Protein AF-A0A7X3M2N3-F1 (afdb_monomer)

Sequence (56 aa):
MDKMTNSKTRRKHIRFPHLLIDQIEESMKSENIQNFSAWVVEACRLKAREAGNGKK

Mean predicted aligned error: 8.46 Å

pLDDT: mean 80.99, std 14.32, ran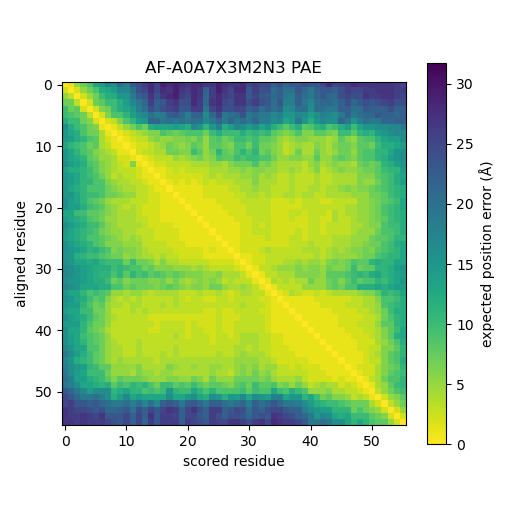ge [43.62, 95.19]

Structure (mmCIF, N/CA/C/O backbone):
data_AF-A0A7X3M2N3-F1
#
_entry.id   AF-A0A7X3M2N3-F1
#
loop_
_atom_site.group_PDB
_atom_site.id
_atom_site.type_symbol
_atom_site.label_atom_id
_atom_site.label_alt_id
_atom_site.label_comp_id
_atom_site.label_asym_id
_atom_site.label_entity_id
_atom_site.label_seq_id
_atom_site.pdbx_PDB_ins_code
_atom_site.Cartn_x
_atom_site.Cartn_y
_atom_site.Cartn_z
_atom_site.occupancy
_atom_site.B_iso_or_equiv
_atom_site.auth_seq_id
_atom_site.auth_comp_id
_atom_site.auth_asym_id
_atom_site.auth_atom_id
_atom_site.pdbx_PDB_model_num
ATOM 1 N N . MET A 1 1 ? 24.395 16.884 4.456 1.00 43.62 1 MET A N 1
ATOM 2 C CA . MET A 1 1 ? 22.989 16.572 4.123 1.00 43.62 1 MET A CA 1
ATOM 3 C C . MET A 1 1 ? 22.558 15.337 4.885 1.00 43.62 1 MET A C 1
ATOM 5 O O . MET A 1 1 ? 22.930 14.214 4.554 1.00 43.62 1 MET A O 1
ATOM 9 N N . ASP A 1 2 ? 21.823 15.589 5.949 1.00 49.19 2 ASP A N 1
ATOM 10 C CA . ASP A 1 2 ? 21.476 14.690 7.034 1.00 49.19 2 ASP A CA 1
ATOM 11 C C . ASP A 1 2 ? 20.480 13.636 6.552 1.00 49.19 2 ASP A C 1
ATOM 13 O O . ASP A 1 2 ? 19.278 13.868 6.419 1.00 49.19 2 ASP A O 1
ATOM 17 N N . LYS A 1 3 ? 20.988 12.439 6.242 1.00 57.28 3 LYS A N 1
ATOM 18 C CA . LYS A 1 3 ? 20.133 11.275 6.024 1.00 57.28 3 LYS A CA 1
ATOM 19 C C . LYS A 1 3 ? 19.533 10.904 7.374 1.00 57.28 3 LYS A C 1
ATOM 21 O O . LYS A 1 3 ? 20.165 10.182 8.145 1.00 57.28 3 LYS A O 1
ATOM 26 N N . MET A 1 4 ? 18.303 11.348 7.628 1.00 57.91 4 MET A N 1
ATOM 27 C CA . MET A 1 4 ? 17.442 10.781 8.664 1.00 57.91 4 MET A CA 1
ATOM 28 C C . MET A 1 4 ? 17.159 9.322 8.294 1.00 57.91 4 MET A C 1
ATOM 30 O O . MET A 1 4 ? 16.186 8.960 7.634 1.00 57.91 4 MET A O 1
ATOM 34 N N . THR A 1 5 ? 18.134 8.482 8.608 1.00 56.12 5 THR A N 1
ATOM 35 C CA . THR A 1 5 ? 18.124 7.057 8.345 1.00 56.12 5 THR A CA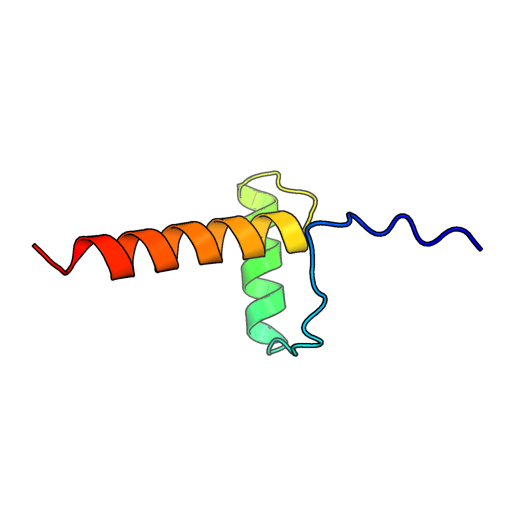 1
ATOM 36 C C . THR A 1 5 ? 17.426 6.482 9.553 1.00 56.12 5 THR A C 1
ATOM 38 O O . THR A 1 5 ? 18.001 6.446 10.633 1.00 56.12 5 THR A O 1
ATOM 41 N N . ASN A 1 6 ? 16.159 6.101 9.412 1.00 61.72 6 ASN A N 1
ATOM 42 C CA . ASN A 1 6 ? 15.517 5.294 10.436 1.00 61.72 6 ASN A CA 1
ATOM 43 C C . ASN A 1 6 ? 16.345 4.003 10.540 1.00 61.72 6 ASN A C 1
ATOM 45 O O . ASN A 1 6 ? 16.256 3.146 9.657 1.00 61.72 6 ASN A O 1
ATOM 49 N N . SER A 1 7 ? 17.205 3.910 11.561 1.00 62.06 7 SER A N 1
ATOM 50 C CA . SER A 1 7 ? 18.264 2.898 11.710 1.00 62.06 7 SER A CA 1
ATOM 51 C C . SER A 1 7 ? 17.747 1.456 11.739 1.00 62.06 7 SER A C 1
ATOM 53 O O . SER A 1 7 ? 18.533 0.516 11.712 1.00 62.06 7 SER A O 1
ATOM 55 N N . LYS A 1 8 ? 16.421 1.269 11.770 1.00 73.94 8 LYS A N 1
ATOM 56 C CA . LYS A 1 8 ? 15.730 -0.024 11.730 1.00 73.94 8 LYS A CA 1
ATOM 57 C C . LYS A 1 8 ? 15.189 -0.396 10.342 1.00 73.94 8 LYS A C 1
ATOM 59 O O . LYS A 1 8 ? 14.508 -1.408 10.211 1.00 73.94 8 LYS A O 1
ATOM 64 N N . THR A 1 9 ? 15.451 0.400 9.303 1.00 75.62 9 THR A N 1
ATOM 65 C CA . THR A 1 9 ? 14.877 0.196 7.961 1.00 75.62 9 THR A CA 1
ATOM 66 C C . THR A 1 9 ? 15.952 -0.007 6.897 1.00 75.62 9 THR A C 1
ATOM 68 O O . THR A 1 9 ? 16.991 0.652 6.896 1.00 75.62 9 THR A O 1
ATOM 71 N N . ARG A 1 10 ? 15.698 -0.924 5.954 1.00 82.12 10 ARG A N 1
ATOM 72 C CA . ARG A 1 10 ? 16.577 -1.186 4.806 1.00 82.12 10 ARG A CA 1
ATOM 73 C C . ARG A 1 10 ? 15.826 -0.893 3.513 1.00 82.12 10 ARG A C 1
ATOM 75 O O . ARG A 1 10 ? 14.775 -1.479 3.271 1.00 82.12 10 ARG A O 1
ATOM 82 N N . ARG A 1 11 ? 16.366 -0.009 2.666 1.00 84.12 11 ARG A N 1
ATOM 83 C CA . ARG A 1 11 ? 15.796 0.268 1.335 1.00 84.12 11 ARG A CA 1
ATOM 84 C C . ARG A 1 11 ? 16.028 -0.927 0.406 1.00 84.12 11 ARG A C 1
ATOM 86 O O . ARG A 1 11 ? 17.107 -1.515 0.419 1.00 84.12 11 ARG A O 1
ATOM 93 N N . LYS A 1 12 ? 15.018 -1.283 -0.393 1.00 81.00 12 LYS A N 1
ATOM 94 C CA . LYS A 1 12 ? 15.028 -2.473 -1.265 1.00 81.00 12 LYS A CA 1
ATOM 95 C C . LYS A 1 12 ? 14.923 -2.192 -2.768 1.00 81.00 12 LYS A C 1
ATOM 97 O O . LYS A 1 12 ? 14.937 -3.147 -3.526 1.00 81.00 12 LYS A O 1
ATOM 102 N N . HIS A 1 13 ? 14.875 -0.921 -3.188 1.00 84.50 13 HIS A N 1
ATOM 103 C CA . HIS A 1 13 ? 14.902 -0.491 -4.602 1.00 84.50 13 HIS A CA 1
ATOM 104 C C . HIS A 1 13 ? 14.022 -1.344 -5.541 1.00 84.50 13 HIS A C 1
ATOM 106 O O . HIS A 1 13 ? 14.473 -1.807 -6.582 1.00 84.50 13 HIS A O 1
ATOM 112 N N . ILE A 1 14 ? 12.760 -1.555 -5.164 1.00 87.75 14 ILE A N 1
ATOM 113 C CA . ILE A 1 14 ? 11.793 -2.328 -5.954 1.00 87.75 14 ILE A CA 1
ATOM 114 C C . ILE A 1 14 ? 11.035 -1.434 -6.946 1.00 87.75 14 ILE A C 1
ATOM 116 O O . ILE A 1 14 ? 10.963 -0.216 -6.768 1.00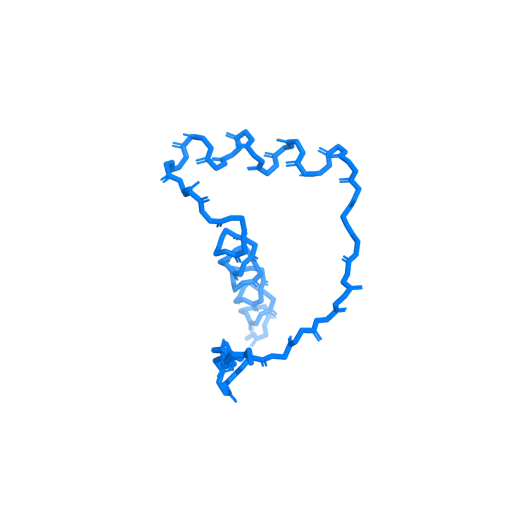 87.75 14 ILE A O 1
ATOM 120 N N . ARG A 1 15 ? 10.481 -2.043 -7.997 1.00 91.62 15 ARG A N 1
ATOM 121 C CA . ARG A 1 15 ? 9.614 -1.392 -8.989 1.00 91.62 15 ARG A CA 1
ATOM 122 C C . ARG A 1 15 ? 8.198 -1.942 -8.860 1.00 91.62 15 ARG A C 1
ATOM 124 O O . ARG A 1 15 ? 8.032 -3.145 -8.687 1.00 91.62 15 ARG A O 1
ATOM 131 N N . PHE A 1 16 ? 7.211 -1.061 -8.971 1.00 87.75 16 PHE A N 1
ATOM 132 C CA . PHE 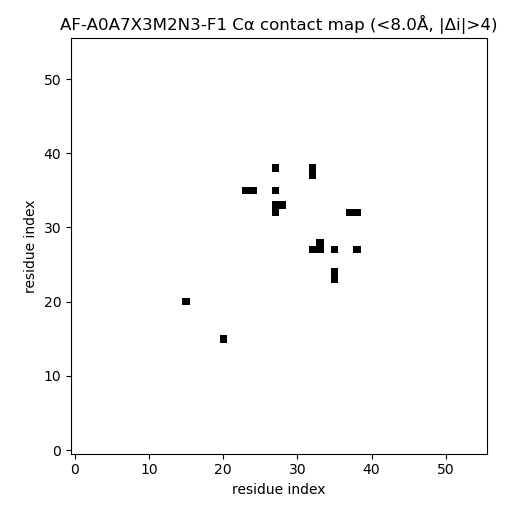A 1 16 ? 5.801 -1.426 -9.061 1.00 87.75 16 PHE A CA 1
ATOM 133 C C . PHE A 1 16 ? 5.323 -1.227 -10.507 1.00 87.75 16 PHE A C 1
ATOM 135 O O . PHE A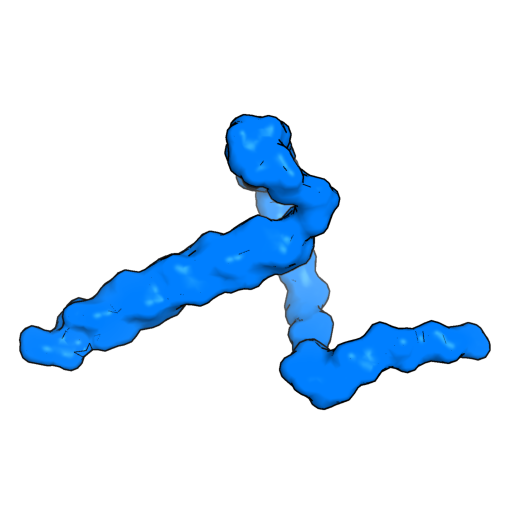 1 16 ? 5.762 -0.269 -11.149 1.00 87.75 16 PHE A O 1
ATOM 142 N N . PRO A 1 17 ? 4.451 -2.102 -11.034 1.00 95.19 17 PRO A N 1
ATOM 143 C CA . PRO A 1 17 ? 3.733 -1.841 -12.278 1.00 95.19 17 PRO A CA 1
ATOM 144 C C . PRO A 1 17 ? 2.891 -0.566 -12.157 1.00 95.19 17 PRO A C 1
ATOM 146 O O . PRO A 1 17 ? 2.285 -0.349 -11.112 1.00 95.19 17 PRO A O 1
ATOM 149 N N . HIS A 1 18 ? 2.802 0.231 -13.226 1.00 92.75 18 HIS A N 1
ATOM 150 C CA . HIS A 1 18 ? 2.032 1.485 -13.229 1.00 92.75 18 HIS A CA 1
ATOM 151 C C . HIS A 1 18 ? 0.578 1.275 -12.791 1.00 92.75 18 HIS A C 1
ATOM 153 O O . HIS A 1 18 ? 0.158 1.862 -11.805 1.00 92.75 18 HIS A O 1
ATOM 159 N N . LEU A 1 19 ? -0.109 0.307 -13.409 1.00 94.38 19 LEU A N 1
ATOM 160 C CA . LEU A 1 19 ? -1.494 -0.046 -13.075 1.00 94.38 19 LEU A CA 1
ATOM 161 C C . LEU A 1 19 ? -1.697 -0.398 -11.596 1.00 94.38 19 LEU A C 1
ATOM 163 O O . LEU A 1 19 ? -2.758 -0.148 -11.036 1.00 94.38 19 LEU A O 1
ATOM 167 N N . LEU A 1 20 ? -0.688 -0.999 -10.958 1.00 91.81 20 LEU A N 1
ATOM 168 C CA . LEU A 1 20 ? -0.773 -1.352 -9.545 1.00 91.81 20 LEU A CA 1
ATOM 169 C C . LEU A 1 20 ? -0.612 -0.116 -8.654 1.00 91.81 20 LEU A C 1
ATOM 171 O O . LEU A 1 20 ? -1.244 -0.046 -7.608 1.00 91.81 20 LEU A O 1
ATOM 175 N N . ILE A 1 21 ? 0.218 0.852 -9.051 1.00 92.12 21 ILE A N 1
ATOM 176 C CA . ILE A 1 21 ? 0.361 2.118 -8.321 1.00 92.12 21 ILE A CA 1
ATOM 177 C C . ILE A 1 21 ? -0.969 2.871 -8.341 1.00 92.12 21 ILE A C 1
ATOM 179 O O . ILE A 1 21 ? -1.424 3.268 -7.274 1.00 92.12 21 ILE A O 1
ATOM 183 N N . ASP A 1 22 ? -1.614 2.980 -9.506 1.00 93.56 22 ASP A N 1
ATOM 184 C CA . ASP A 1 22 ? -2.912 3.654 -9.649 1.00 93.56 22 ASP A CA 1
ATOM 185 C C . ASP A 1 22 ? -3.967 3.045 -8.707 1.00 93.56 22 ASP A C 1
ATOM 187 O O . ASP A 1 22 ? -4.579 3.752 -7.908 1.00 93.56 22 ASP A O 1
ATOM 191 N N . GLN A 1 23 ? -4.089 1.712 -8.701 1.00 92.75 23 GLN A N 1
ATOM 192 C CA . GLN A 1 23 ? -5.010 0.996 -7.806 1.00 92.75 23 GLN A CA 1
ATOM 193 C C . GLN A 1 23 ? -4.711 1.237 -6.320 1.00 92.75 23 GLN A C 1
ATOM 195 O O . GLN A 1 23 ? -5.629 1.334 -5.497 1.00 92.75 23 GLN A O 1
ATOM 200 N N . ILE A 1 24 ? -3.428 1.324 -5.953 1.00 91.31 24 ILE A N 1
ATOM 201 C CA . ILE A 1 24 ? -3.027 1.627 -4.577 1.00 91.31 24 ILE A CA 1
ATOM 202 C C . ILE A 1 24 ? -3.418 3.066 -4.235 1.00 91.31 24 ILE A C 1
ATOM 204 O O . ILE A 1 24 ? -4.007 3.285 -3.183 1.00 91.31 24 ILE A O 1
ATOM 208 N N . GLU A 1 25 ? -3.153 4.040 -5.105 1.00 91.19 25 GLU A N 1
ATOM 209 C CA . GLU A 1 25 ? -3.513 5.440 -4.858 1.00 91.19 25 GLU A CA 1
ATOM 210 C C . GLU A 1 25 ? -5.029 5.643 -4.719 1.00 91.19 25 GLU A C 1
ATOM 212 O O . GLU A 1 25 ? -5.474 6.400 -3.854 1.00 91.19 25 GLU A O 1
ATOM 217 N N . GLU A 1 26 ? -5.842 4.942 -5.511 1.00 92.12 26 GLU A N 1
ATOM 218 C CA . GLU A 1 26 ? -7.304 4.929 -5.362 1.00 92.12 26 GLU A CA 1
ATOM 219 C C . GLU A 1 26 ? -7.747 4.344 -4.012 1.00 92.12 26 GLU A C 1
ATOM 221 O O . GLU A 1 26 ? -8.597 4.918 -3.320 1.00 92.12 26 GLU A O 1
ATOM 226 N N . SER A 1 27 ? -7.123 3.240 -3.594 1.00 90.19 27 SER A N 1
ATOM 227 C CA . SER A 1 27 ? -7.384 2.617 -2.290 1.00 90.19 27 SER A CA 1
ATOM 228 C C . SER A 1 27 ? -6.997 3.557 -1.142 1.00 90.19 27 SER A C 1
ATOM 230 O O . SER A 1 27 ? -7.762 3.763 -0.201 1.00 90.19 27 SER A O 1
ATOM 232 N N . MET A 1 28 ? -5.848 4.224 -1.262 1.00 91.38 28 MET A N 1
ATOM 233 C CA . MET A 1 28 ? -5.347 5.186 -0.282 1.00 91.38 28 MET A CA 1
ATOM 234 C C . MET A 1 28 ? -6.251 6.411 -0.126 1.00 91.38 28 MET A C 1
ATOM 236 O O . MET A 1 28 ? -6.441 6.879 0.998 1.00 91.38 28 MET A O 1
ATOM 240 N N . LYS A 1 29 ? -6.839 6.914 -1.223 1.00 89.25 29 LYS A N 1
ATOM 241 C CA . LYS A 1 29 ? -7.835 8.000 -1.174 1.00 89.25 29 LYS A CA 1
ATOM 242 C C . LYS A 1 29 ? -9.054 7.603 -0.343 1.00 89.25 29 LYS A C 1
ATOM 244 O O . LYS A 1 29 ? -9.542 8.420 0.434 1.00 89.25 29 LYS A O 1
ATOM 249 N N . SER A 1 30 ? -9.504 6.356 -0.479 1.00 87.25 30 SER A N 1
ATOM 250 C CA . SER A 1 30 ? -10.650 5.823 0.267 1.00 87.25 30 SER A CA 1
ATOM 251 C C . SER A 1 30 ? -10.345 5.654 1.760 1.00 87.25 30 SER A C 1
ATOM 253 O O . SER A 1 30 ? -11.189 5.954 2.598 1.00 87.25 30 SER A O 1
ATOM 255 N N . GLU A 1 31 ? -9.125 5.233 2.104 1.00 82.44 31 GLU A N 1
ATOM 256 C CA . GLU A 1 31 ? -8.686 5.020 3.494 1.00 82.44 31 GLU A CA 1
ATOM 257 C C . GLU A 1 31 ? -8.087 6.274 4.167 1.00 82.44 31 GLU A C 1
ATOM 259 O O . GLU A 1 31 ? -7.655 6.215 5.317 1.00 82.44 31 GLU A O 1
ATOM 264 N N . ASN A 1 32 ? -8.051 7.419 3.472 1.00 84.31 32 ASN A N 1
ATOM 265 C CA . ASN A 1 32 ? -7.420 8.670 3.921 1.00 84.31 32 ASN A CA 1
ATOM 266 C C . ASN A 1 32 ? -5.925 8.528 4.291 1.00 84.31 32 ASN A C 1
ATOM 268 O O . ASN A 1 32 ? -5.388 9.269 5.115 1.00 84.31 32 ASN A O 1
ATOM 272 N N . ILE A 1 33 ? -5.217 7.585 3.668 1.00 86.88 33 ILE A N 1
ATOM 273 C CA . ILE A 1 33 ? -3.795 7.356 3.934 1.00 86.88 33 ILE A CA 1
ATOM 274 C C . ILE A 1 33 ? -2.976 8.248 3.002 1.00 86.88 33 ILE A C 1
ATOM 276 O O . ILE A 1 33 ? -3.085 8.169 1.785 1.00 86.88 33 ILE A O 1
ATOM 280 N N . GLN A 1 34 ? -2.113 9.091 3.569 1.00 83.00 34 GLN A N 1
ATOM 281 C CA . GLN A 1 34 ? -1.288 10.021 2.784 1.00 83.00 34 GLN A CA 1
ATOM 282 C C . GLN A 1 34 ? 0.070 9.436 2.359 1.00 83.00 34 GLN A C 1
ATOM 284 O O . GLN A 1 34 ? 0.706 9.939 1.439 1.00 83.00 34 GLN A O 1
ATOM 289 N N . ASN A 1 35 ? 0.541 8.376 3.026 1.00 88.94 35 ASN A N 1
ATOM 290 C CA . ASN A 1 35 ? 1.894 7.844 2.844 1.00 88.94 35 ASN A CA 1
ATOM 291 C C . ASN A 1 35 ? 1.888 6.494 2.118 1.00 88.94 35 ASN A C 1
ATOM 293 O O . ASN A 1 35 ? 1.584 5.471 2.732 1.00 88.94 35 ASN A O 1
ATOM 297 N N . PHE A 1 36 ? 2.298 6.471 0.843 1.00 88.31 36 PHE A N 1
ATOM 298 C CA . PHE A 1 36 ? 2.341 5.247 0.022 1.00 88.31 36 PHE A CA 1
ATOM 299 C C . PHE A 1 36 ? 3.148 4.127 0.683 1.00 88.31 36 PHE A C 1
ATOM 301 O O . PHE A 1 36 ? 2.712 2.982 0.765 1.00 88.31 36 PHE A O 1
ATOM 308 N N . SER A 1 37 ? 4.316 4.465 1.234 1.00 85.62 37 SER A N 1
ATOM 309 C CA . SER A 1 37 ? 5.160 3.502 1.943 1.00 85.62 37 SER A CA 1
ATOM 310 C C . SER A 1 37 ? 4.476 2.906 3.175 1.00 85.62 37 SER A C 1
ATOM 312 O O . SER A 1 37 ? 4.678 1.727 3.448 1.00 85.62 37 SER A O 1
ATOM 314 N N . ALA A 1 38 ? 3.660 3.680 3.896 1.00 88.19 38 ALA A N 1
ATOM 315 C CA . ALA A 1 38 ? 2.920 3.185 5.053 1.00 88.19 38 ALA A CA 1
ATOM 316 C C . ALA A 1 38 ? 1.832 2.194 4.623 1.00 88.19 38 ALA A C 1
ATOM 318 O O . ALA A 1 38 ? 1.743 1.110 5.198 1.00 88.19 38 ALA A O 1
ATOM 319 N N . TRP A 1 39 ? 1.085 2.519 3.562 1.00 91.62 39 TRP A N 1
ATOM 320 C CA . TRP A 1 39 ? 0.072 1.624 2.998 1.00 91.62 39 TRP A CA 1
ATOM 321 C C . TRP A 1 39 ? 0.687 0.296 2.541 1.00 91.62 39 TRP A C 1
ATOM 323 O O . TRP A 1 39 ? 0.247 -0.778 2.949 1.00 91.62 39 TRP A O 1
ATOM 333 N N . VAL A 1 40 ? 1.784 0.356 1.777 1.00 90.44 40 VAL A N 1
ATOM 334 C CA . VAL A 1 40 ? 2.490 -0.844 1.300 1.00 90.44 40 VAL A CA 1
ATOM 335 C C . VAL A 1 40 ? 3.024 -1.687 2.461 1.00 90.44 40 VAL A C 1
ATOM 337 O O . VAL A 1 40 ? 2.972 -2.916 2.398 1.00 90.44 40 VAL A O 1
ATOM 340 N N . VAL A 1 41 ? 3.530 -1.062 3.530 1.00 89.06 41 VAL A N 1
ATOM 341 C CA . VAL A 1 41 ? 4.024 -1.781 4.716 1.00 89.06 41 VAL A CA 1
ATOM 342 C C . VAL A 1 41 ? 2.892 -2.512 5.436 1.00 89.06 41 VAL A C 1
ATOM 344 O O . VAL A 1 41 ? 3.071 -3.679 5.790 1.00 89.06 41 VAL A O 1
ATOM 347 N N . GLU A 1 42 ? 1.734 -1.879 5.620 1.00 89.50 42 GLU A N 1
ATOM 348 C CA . GLU A 1 42 ? 0.578 -2.519 6.257 1.00 89.50 42 GLU A CA 1
ATOM 349 C C . GLU A 1 42 ? 0.011 -3.654 5.398 1.00 89.50 42 GLU A C 1
ATOM 351 O O . GLU A 1 42 ? -0.181 -4.759 5.907 1.00 89.50 42 GLU A O 1
ATOM 356 N N . ALA A 1 43 ? -0.136 -3.452 4.085 1.00 90.00 43 ALA A N 1
ATOM 357 C CA . ALA A 1 43 ? -0.550 -4.507 3.159 1.00 90.00 43 ALA A CA 1
ATOM 358 C C . ALA A 1 43 ? 0.403 -5.718 3.210 1.00 90.00 43 ALA A C 1
ATOM 360 O O . ALA A 1 43 ? -0.032 -6.872 3.297 1.00 90.00 43 ALA A O 1
ATOM 361 N N . CYS A 1 44 ? 1.718 -5.467 3.244 1.00 90.44 44 CYS A N 1
ATOM 362 C CA . CYS A 1 44 ? 2.721 -6.514 3.432 1.00 90.44 44 CYS A CA 1
ATOM 363 C C . CYS A 1 44 ? 2.580 -7.217 4.792 1.00 90.44 44 CYS A C 1
ATOM 365 O O . CYS A 1 44 ? 2.672 -8.445 4.847 1.00 90.44 44 CYS A O 1
ATOM 367 N N . ARG A 1 45 ? 2.352 -6.475 5.889 1.00 90.44 45 ARG A N 1
ATOM 368 C CA . ARG A 1 45 ? 2.140 -7.054 7.229 1.00 90.44 45 ARG A CA 1
ATOM 369 C C . ARG A 1 45 ? 0.912 -7.951 7.25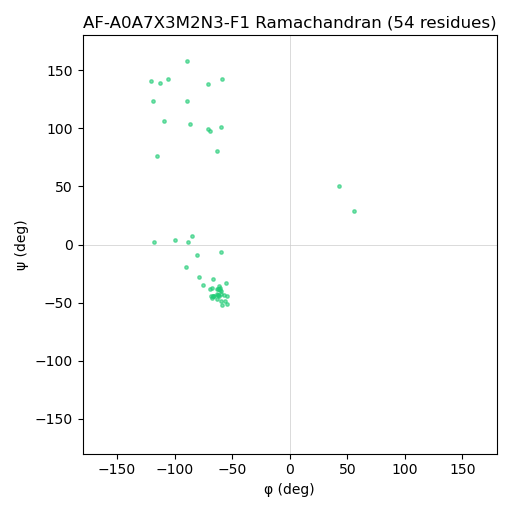8 1.00 90.44 45 ARG A C 1
ATOM 371 O O . ARG A 1 45 ? 1.007 -9.046 7.803 1.00 90.44 45 ARG A O 1
ATOM 378 N 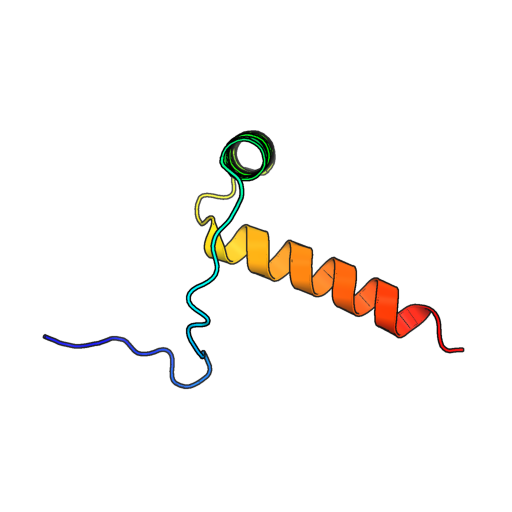N . LEU A 1 46 ? -0.205 -7.524 6.671 1.00 90.69 46 LEU A N 1
ATOM 379 C CA . LEU A 1 46 ? -1.421 -8.333 6.573 1.00 90.69 46 LEU A CA 1
ATOM 380 C C . LEU A 1 46 ? -1.134 -9.635 5.825 1.00 90.69 46 LEU A C 1
ATOM 382 O O . LEU A 1 46 ? -1.337 -10.712 6.378 1.00 90.69 46 LEU A O 1
ATOM 386 N N . LYS A 1 47 ? -0.535 -9.558 4.629 1.00 90.19 47 LYS A N 1
ATOM 387 C CA . LYS A 1 47 ? -0.202 -10.753 3.839 1.00 90.19 47 LYS A CA 1
ATOM 388 C C . LYS A 1 47 ? 0.762 -11.698 4.564 1.00 90.19 47 LYS A C 1
ATOM 390 O O . LYS A 1 47 ? 0.597 -12.914 4.488 1.00 90.19 47 LYS A O 1
ATOM 395 N N . ALA A 1 48 ? 1.751 -11.156 5.275 1.00 87.75 48 ALA A N 1
ATOM 396 C CA . ALA A 1 48 ? 2.700 -11.944 6.058 1.00 87.75 48 ALA A CA 1
ATOM 397 C C . ALA A 1 48 ? 2.038 -12.641 7.259 1.00 87.75 48 ALA A C 1
ATOM 399 O O . ALA A 1 48 ? 2.381 -13.782 7.562 1.00 87.75 48 ALA A O 1
ATOM 400 N N . ARG A 1 49 ? 1.081 -11.984 7.929 1.00 87.88 49 ARG A N 1
ATOM 401 C CA . ARG A 1 49 ? 0.302 -12.577 9.031 1.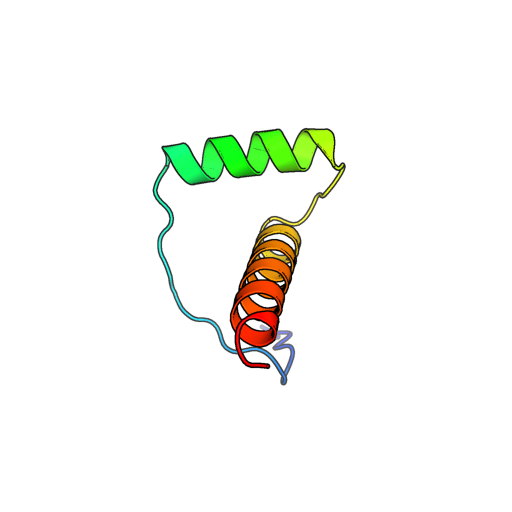00 87.88 49 ARG A CA 1
ATOM 402 C C . ARG A 1 49 ? -0.594 -13.705 8.533 1.00 87.88 49 ARG A C 1
ATOM 404 O O . ARG A 1 49 ? -0.575 -14.777 9.127 1.00 87.88 49 ARG A O 1
ATOM 411 N N . GLU A 1 50 ? -1.282 -13.499 7.413 1.00 85.06 50 GLU A N 1
ATOM 412 C CA . GLU A 1 50 ? -2.097 -14.536 6.768 1.00 85.06 50 GLU A CA 1
ATOM 413 C C . GLU A 1 50 ? -1.246 -15.750 6.364 1.00 85.06 50 GLU A C 1
ATOM 415 O O . GLU A 1 50 ? -1.614 -16.892 6.626 1.00 85.06 50 GLU A O 1
ATOM 420 N N . ALA A 1 51 ? -0.052 -15.518 5.806 1.00 77.25 51 ALA A N 1
ATOM 421 C CA . ALA A 1 51 ? 0.883 -16.592 5.462 1.00 77.25 51 ALA A CA 1
ATOM 422 C C . ALA A 1 51 ? 1.441 -17.334 6.695 1.00 77.25 51 ALA A C 1
ATOM 424 O O . ALA A 1 51 ? 1.769 -18.517 6.605 1.00 77.25 51 ALA A O 1
ATOM 425 N N . GLY A 1 52 ? 1.557 -16.657 7.841 1.00 65.12 52 GLY A N 1
ATOM 426 C CA . GLY A 1 52 ? 1.993 -17.253 9.107 1.00 65.12 52 GLY A CA 1
ATOM 427 C C . GLY A 1 52 ? 0.900 -18.044 9.835 1.00 65.12 52 GLY A C 1
ATOM 428 O O . GLY A 1 52 ? 1.217 -19.002 10.535 1.00 65.12 52 GLY A O 1
ATOM 429 N N . ASN A 1 53 ? -0.373 -17.691 9.641 1.00 56.47 53 ASN A N 1
ATOM 430 C CA . ASN A 1 53 ? -1.517 -18.339 10.295 1.00 56.47 53 ASN A CA 1
ATOM 431 C C . ASN A 1 53 ? -1.962 -19.658 9.636 1.00 56.47 53 ASN A C 1
ATOM 433 O O . ASN A 1 53 ? -2.772 -20.373 10.214 1.00 56.47 53 ASN A O 1
ATOM 437 N N . GLY A 1 54 ? -1.421 -20.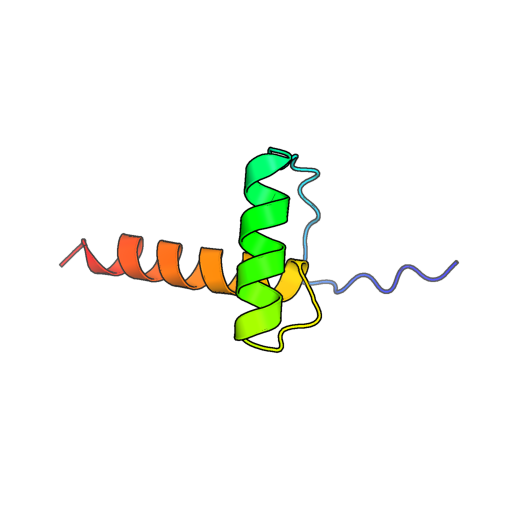011 8.464 1.00 53.78 54 GLY A N 1
ATOM 438 C CA . GLY A 1 54 ? -1.685 -21.284 7.775 1.00 53.78 54 GLY A CA 1
ATOM 439 C C . GLY A 1 54 ? -0.811 -22.465 8.222 1.00 53.78 54 GLY A C 1
ATOM 440 O O . GLY A 1 54 ? -0.844 -23.517 7.589 1.00 53.78 54 GLY A O 1
ATOM 441 N N . LYS A 1 55 ? 0.004 -22.302 9.273 1.00 52.78 55 LYS A N 1
ATOM 442 C CA . LYS A 1 55 ? 0.765 -23.393 9.902 1.00 52.78 55 LYS A CA 1
ATOM 443 C C . LYS A 1 55 ? 0.275 -23.617 11.329 1.00 52.78 55 LYS A C 1
ATOM 445 O O . LYS A 1 55 ? 0.934 -23.204 12.283 1.00 52.78 55 LYS A O 1
ATOM 450 N N . LYS A 1 56 ? -0.879 -24.256 11.476 1.00 47.72 56 LYS A N 1
ATOM 451 C CA . LYS A 1 56 ? -1.277 -24.881 12.734 1.00 47.72 56 LYS A CA 1
ATOM 452 C C . LYS A 1 56 ? -1.995 -26.185 12.450 1.00 47.72 56 LYS A C 1
ATOM 454 O O . LYS A 1 56 ? -2.816 -26.181 11.510 1.00 47.72 56 LYS A O 1
#

Radius of gyration: 14.37 Å; Cα contacts (8 Å, |Δi|>4): 10; chains: 1; bounding box: 34×42×26 Å

Solvent-accessible surface area (backbone atoms only — not comparable to full-atom values): 3730 Å² total; per-residue (Å²): 135,86,75,86,64,60,89,88,65,81,90,76,90,79,84,77,60,68,73,57,50,54,54,47,54,56,52,26,63,76,70,70,53,88,49,68,69,58,53,54,50,51,55,49,51,51,54,52,49,57,66,58,68,74,73,124

Nearest PDB structures (foldseek):
  7vp2-assembly1_B  TM=6.002E-01  e=1.224E+00  Arabidopsis thaliana
  7vp5-assembly1_B  TM=6.202E-01  e=1.960E+00  Arabidopsis thaliana
  5zkt-assembly1_A  TM=6.093E-01  e=2.120E+00  Oryza sativa Japonica Group
  7vp4-assembly1_A  TM=5.862E-01  e=2.293E+00  Arabidopsis thaliana
  7vp4-assembly3_J  TM=5.964E-01  e=4.649E+00  Arabidopsis thaliana

Secondary structure (DSSP, 8-state):
------TT---------HHHHHHHHHHHHHHT---HHHHHHHHHHHHHHHHHHT--

Foldseek 3Di:
DDPPPPVPDDDDPDDDDPVVVVVLVVVCVVVVNPDSVVSVVVVVVVVVVVVVVVPD